Protein AF-A0A3S4FBD7-F1 (afdb_monomer)

Structure (mmCIF, N/CA/C/O backbone):
data_AF-A0A3S4FBD7-F1
#
_entry.id   AF-A0A3S4FBD7-F1
#
loop_
_atom_site.group_PDB
_atom_site.id
_atom_site.type_symbol
_atom_site.label_atom_id
_atom_site.label_alt_id
_atom_site.label_comp_id
_atom_site.label_asym_id
_atom_site.label_entity_id
_atom_site.label_seq_id
_atom_site.pdbx_PDB_i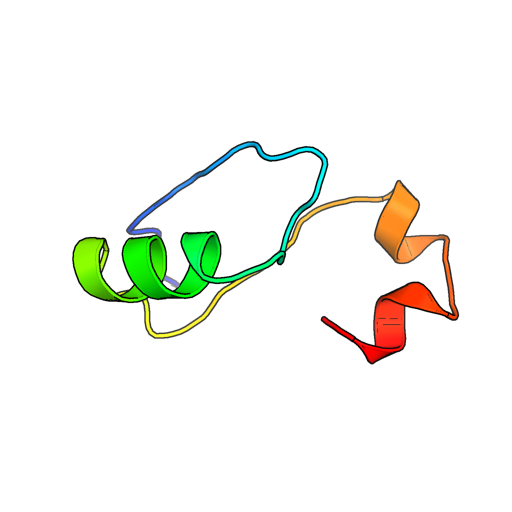ns_code
_atom_site.Cartn_x
_atom_site.Cartn_y
_atom_site.Cartn_z
_atom_site.occupancy
_atom_site.B_iso_or_equiv
_atom_site.auth_seq_id
_atom_site.auth_comp_id
_atom_site.auth_asym_id
_atom_site.auth_atom_id
_atom_site.pdbx_PDB_model_num
ATOM 1 N N . MET A 1 1 ? -18.519 -12.047 -5.691 1.00 81.50 1 MET A N 1
ATOM 2 C CA . MET A 1 1 ? -18.085 -10.779 -6.314 1.00 81.50 1 MET A CA 1
ATOM 3 C C . MET A 1 1 ? -17.401 -9.942 -5.243 1.00 81.50 1 MET A C 1
ATOM 5 O O . MET A 1 1 ? -17.939 -9.882 -4.144 1.00 81.50 1 MET A O 1
ATOM 9 N N . ALA A 1 2 ? -16.223 -9.371 -5.501 1.00 84.81 2 ALA A N 1
ATOM 10 C CA . ALA A 1 2 ? -15.590 -8.457 -4.544 1.00 84.81 2 ALA A CA 1
ATOM 11 C C . ALA A 1 2 ? -16.302 -7.092 -4.569 1.00 84.81 2 ALA A C 1
ATOM 13 O O . ALA A 1 2 ? -16.692 -6.635 -5.641 1.00 84.81 2 ALA A O 1
ATOM 14 N N . ASN A 1 3 ? -16.477 -6.457 -3.406 1.00 94.38 3 ASN A N 1
ATOM 15 C CA . ASN A 1 3 ? -16.998 -5.093 -3.318 1.00 94.38 3 ASN A CA 1
ATOM 16 C C . ASN A 1 3 ? -15.831 -4.097 -3.372 1.00 94.38 3 ASN A C 1
ATOM 18 O O . ASN A 1 3 ? -14.976 -4.110 -2.485 1.00 94.38 3 ASN A O 1
ATOM 22 N N . ILE A 1 4 ? -15.783 -3.257 -4.406 1.00 93.69 4 ILE A N 1
ATOM 23 C CA . ILE A 1 4 ? -14.727 -2.253 -4.576 1.00 93.69 4 ILE A CA 1
ATOM 24 C C . ILE A 1 4 ? -15.143 -0.991 -3.821 1.00 93.69 4 ILE A C 1
ATOM 26 O O . ILE A 1 4 ? -15.989 -0.232 -4.282 1.00 93.69 4 ILE A O 1
ATOM 30 N N . VAL A 1 5 ? -14.540 -0.776 -2.652 1.00 96.12 5 VAL A N 1
ATOM 31 C CA . VAL A 1 5 ? -14.844 0.368 -1.770 1.00 96.12 5 VAL A CA 1
ATOM 32 C C . VAL A 1 5 ? -13.991 1.609 -2.060 1.00 96.12 5 VAL A C 1
ATOM 34 O O . VAL A 1 5 ? -14.355 2.711 -1.660 1.00 96.12 5 VAL A O 1
ATOM 37 N N . LEU A 1 6 ? -12.858 1.446 -2.752 1.00 94.81 6 LEU A N 1
ATOM 38 C CA . LEU A 1 6 ? -11.954 2.529 -3.139 1.00 94.81 6 LEU A CA 1
ATOM 39 C C . LEU A 1 6 ? -11.186 2.146 -4.410 1.00 94.81 6 LEU A C 1
ATOM 41 O O . LEU A 1 6 ? -10.668 1.037 -4.511 1.00 94.81 6 LEU A O 1
ATOM 45 N N . CYS A 1 7 ? -11.065 3.091 -5.342 1.00 94.38 7 CYS A N 1
ATOM 46 C CA . CYS A 1 7 ? -10.128 3.028 -6.460 1.00 94.38 7 CYS A CA 1
ATOM 47 C C . CYS A 1 7 ? -9.213 4.253 -6.392 1.00 94.38 7 CYS A C 1
ATOM 49 O O . CYS A 1 7 ? -9.692 5.374 -6.209 1.00 94.38 7 CYS A O 1
ATOM 51 N N . ARG A 1 8 ? -7.899 4.043 -6.490 1.00 93.56 8 ARG A N 1
ATOM 52 C CA . ARG A 1 8 ? -6.893 5.095 -6.327 1.00 93.56 8 ARG A CA 1
ATOM 53 C C . ARG A 1 8 ? -5.780 4.929 -7.354 1.00 93.56 8 ARG A C 1
ATOM 55 O O . ARG A 1 8 ? -5.279 3.828 -7.537 1.00 93.56 8 ARG A O 1
ATOM 62 N N . ILE A 1 9 ? -5.356 6.045 -7.943 1.00 93.44 9 ILE A N 1
ATOM 63 C CA . ILE A 1 9 ? -4.175 6.128 -8.808 1.00 93.44 9 ILE A CA 1
ATOM 64 C C . ILE A 1 9 ? -3.027 6.724 -7.985 1.00 93.44 9 ILE A C 1
ATOM 66 O O . ILE A 1 9 ? -3.166 7.809 -7.417 1.00 93.44 9 ILE A O 1
ATOM 70 N N . ASP A 1 10 ? -1.913 6.001 -7.884 1.00 91.50 10 ASP A N 1
ATOM 71 C CA . ASP A 1 10 ? -0.698 6.432 -7.185 1.00 91.50 10 ASP A CA 1
ATOM 72 C C . ASP A 1 10 ? 0.527 5.824 -7.882 1.00 91.50 10 ASP A C 1
ATOM 74 O O . ASP A 1 10 ? 0.626 4.605 -7.992 1.00 91.50 10 ASP A O 1
ATOM 78 N N . SER A 1 11 ? 1.467 6.658 -8.334 1.00 89.94 11 SER A N 1
ATOM 79 C CA . SER A 1 11 ? 2.687 6.205 -9.019 1.00 89.94 11 SER A CA 1
ATOM 80 C C . SER A 1 11 ? 3.663 5.463 -8.107 1.00 89.94 11 SER A C 1
ATOM 82 O O . SER A 1 11 ? 4.539 4.756 -8.592 1.00 89.94 11 SER A O 1
ATOM 84 N N . ARG A 1 12 ? 3.529 5.614 -6.786 1.00 88.19 12 ARG A N 1
ATOM 85 C CA . ARG A 1 12 ? 4.360 4.928 -5.790 1.00 88.19 12 ARG A CA 1
ATOM 86 C C . ARG A 1 12 ? 3.657 3.740 -5.142 1.00 88.19 12 ARG A C 1
ATOM 88 O O . ARG A 1 12 ? 4.248 3.107 -4.274 1.00 88.19 12 ARG A O 1
ATOM 95 N N . LEU A 1 13 ? 2.421 3.443 -5.550 1.00 89.38 13 LEU A N 1
ATOM 96 C CA . LEU A 1 13 ? 1.646 2.288 -5.099 1.00 89.38 13 LEU A CA 1
ATOM 97 C C . LEU A 1 13 ? 1.541 2.215 -3.563 1.00 89.38 13 LEU A C 1
ATOM 99 O O . LEU A 1 13 ? 0.806 2.990 -2.944 1.00 89.38 13 LEU A O 1
ATOM 103 N N . ILE A 1 14 ? 2.276 1.288 -2.944 1.00 88.56 14 ILE A N 1
ATOM 104 C CA . ILE A 1 14 ? 2.307 1.079 -1.501 1.00 88.56 14 ILE A CA 1
ATOM 105 C C . ILE A 1 14 ? 3.540 1.773 -0.927 1.00 88.56 14 ILE A C 1
ATOM 107 O O . ILE A 1 14 ? 4.654 1.263 -1.018 1.00 88.56 14 ILE A O 1
ATOM 111 N N . HIS A 1 15 ? 3.347 2.942 -0.310 1.00 88.94 15 HIS A N 1
ATOM 112 C CA . HIS A 1 15 ? 4.454 3.673 0.303 1.00 88.94 15 HIS A CA 1
ATOM 113 C C . HIS A 1 15 ? 4.050 4.447 1.571 1.00 88.94 15 HIS A C 1
ATOM 115 O O .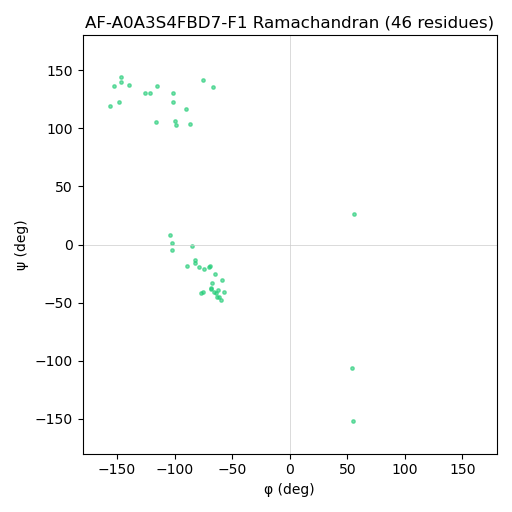 HIS A 1 15 ? 3.002 5.099 1.645 1.00 88.94 15 HIS A O 1
ATOM 121 N N . GLY A 1 16 ? 4.937 4.422 2.572 1.00 88.44 16 GLY A N 1
ATOM 122 C CA . GLY A 1 16 ? 4.781 5.153 3.831 1.00 88.44 16 GLY A CA 1
ATOM 123 C C . GLY A 1 16 ? 3.465 4.859 4.565 1.00 88.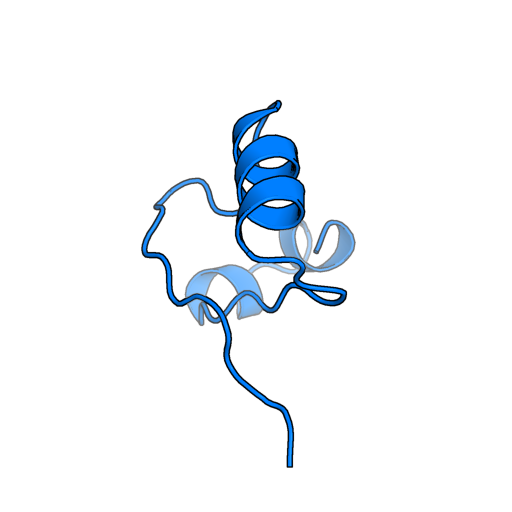44 16 GLY A C 1
ATOM 124 O O . GLY A 1 16 ? 2.875 3.792 4.435 1.00 88.44 16 GLY A O 1
ATOM 125 N N . GLN A 1 17 ? 2.982 5.835 5.337 1.00 91.12 17 GLN A N 1
ATOM 126 C CA . GLN A 1 17 ? 1.735 5.717 6.112 1.00 91.12 17 GLN A CA 1
ATOM 127 C C . GLN A 1 17 ? 0.473 6.063 5.303 1.00 91.12 17 GLN A C 1
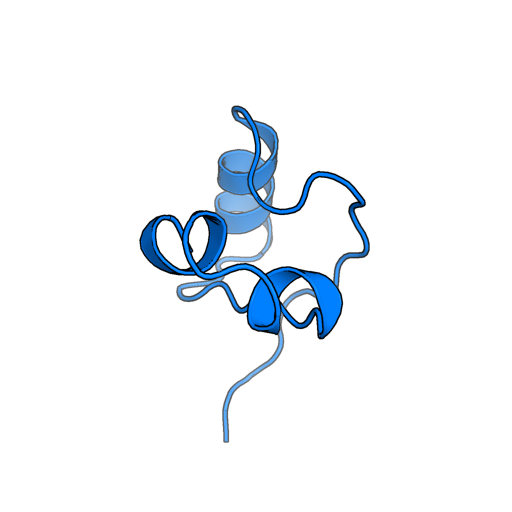ATOM 129 O O . GLN A 1 17 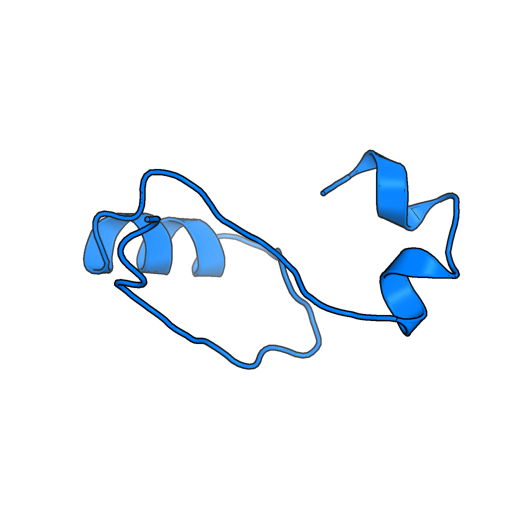? -0.644 6.005 5.822 1.00 91.12 17 GLN A O 1
ATOM 134 N N . VAL A 1 18 ? 0.630 6.448 4.031 1.00 90.62 18 VAL A N 1
ATOM 135 C C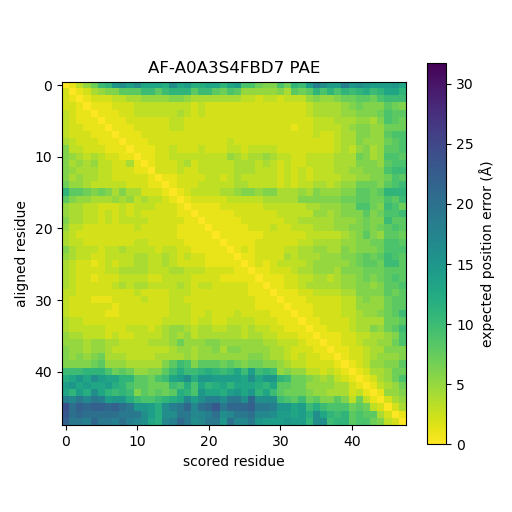A . VAL A 1 18 ? -0.484 6.906 3.191 1.00 90.62 18 VAL A CA 1
ATOM 136 C C . VAL A 1 18 ? -1.478 5.767 2.970 1.00 90.62 18 VAL A C 1
ATOM 138 O O . VAL A 1 18 ? -2.682 5.971 3.098 1.00 90.62 18 VAL A O 1
ATOM 141 N N . VAL A 1 19 ? -0.985 4.552 2.722 1.00 89.88 19 VAL A N 1
ATOM 142 C CA . VAL A 1 19 ? -1.824 3.361 2.525 1.00 89.88 19 VAL A CA 1
ATOM 143 C C . VAL A 1 19 ? -2.630 3.032 3.779 1.00 89.88 19 VAL A C 1
ATOM 145 O O . VAL A 1 19 ? -3.838 2.833 3.685 1.00 89.88 19 VAL A O 1
ATOM 148 N N . THR A 1 20 ? -2.004 3.062 4.958 1.00 90.12 20 THR A N 1
ATOM 149 C CA . THR A 1 20 ? -2.669 2.800 6.244 1.00 90.12 20 THR A CA 1
ATOM 150 C C . THR A 1 20 ? -3.845 3.744 6.476 1.00 90.12 20 THR A C 1
ATOM 152 O O . THR A 1 20 ? -4.918 3.315 6.904 1.00 90.12 20 THR A O 1
ATOM 155 N N . LYS A 1 21 ? -3.678 5.026 6.131 1.00 92.56 21 LYS A N 1
ATOM 156 C CA . LYS A 1 21 ? -4.758 6.014 6.209 1.00 92.56 21 LYS A CA 1
ATOM 157 C C . LYS A 1 21 ? -5.924 5.644 5.288 1.00 92.56 21 LYS A C 1
ATOM 159 O O . LYS A 1 21 ? -7.072 5.698 5.722 1.00 92.56 21 LYS A O 1
ATOM 164 N N . TRP A 1 22 ? -5.648 5.244 4.047 1.00 93.31 22 TRP A N 1
ATOM 165 C CA . TRP A 1 22 ? -6.695 4.865 3.091 1.00 93.31 22 TRP A CA 1
ATOM 166 C C . TRP A 1 22 ? -7.410 3.572 3.468 1.00 93.31 22 TRP A C 1
ATOM 168 O O . TRP A 1 22 ? -8.629 3.505 3.333 1.00 93.31 22 TRP A O 1
ATOM 178 N N . VAL A 1 23 ? -6.697 2.575 3.992 1.00 92.00 23 VAL A N 1
ATOM 179 C CA . VAL A 1 23 ? -7.300 1.339 4.514 1.00 92.00 23 VAL A CA 1
ATOM 180 C C . VAL A 1 23 ? -8.265 1.661 5.654 1.00 92.00 23 VAL A C 1
ATOM 182 O O . VAL A 1 23 ? -9.419 1.240 5.618 1.00 92.00 23 VAL A O 1
ATOM 185 N N . GLY A 1 24 ? -7.839 2.491 6.613 1.00 92.06 24 GLY A N 1
ATOM 186 C CA . GLY A 1 24 ? -8.695 2.920 7.719 1.00 92.06 24 GLY A CA 1
ATOM 187 C C . GLY A 1 24 ? -9.925 3.718 7.270 1.00 92.06 24 GLY A C 1
ATOM 188 O O . GLY A 1 24 ? -11.009 3.521 7.805 1.00 92.06 24 GLY A O 1
ATOM 189 N N . GLN A 1 25 ? -9.795 4.591 6.270 1.00 93.94 25 GLN A N 1
ATOM 190 C CA . GLN A 1 25 ? -10.922 5.397 5.779 1.00 93.94 25 GLN A CA 1
ATOM 191 C C . GLN A 1 25 ? -11.907 4.602 4.916 1.00 93.94 25 GLN A C 1
ATOM 193 O O . GLN A 1 25 ? -13.113 4.788 5.037 1.00 93.94 25 GLN A O 1
ATOM 198 N N . SER A 1 26 ? -11.401 3.724 4.049 1.00 94.19 26 SER A N 1
ATOM 199 C CA . SER A 1 26 ? -12.227 2.927 3.133 1.00 94.19 26 SER A CA 1
ATOM 200 C C . SER A 1 26 ? -12.813 1.672 3.774 1.00 94.19 26 SER A C 1
ATOM 202 O O . SER A 1 26 ? -13.696 1.055 3.183 1.00 94.19 26 SER A O 1
ATOM 204 N N . GLN A 1 27 ? -12.316 1.276 4.954 1.00 93.69 27 GLN A N 1
ATOM 205 C CA . GLN A 1 27 ? -12.631 -0.006 5.594 1.00 93.69 27 GLN A CA 1
ATOM 206 C C . GLN A 1 27 ? -12.309 -1.207 4.682 1.00 93.69 27 GLN A C 1
ATOM 208 O O . GLN A 1 27 ? -12.914 -2.276 4.791 1.00 93.69 27 GLN A O 1
ATOM 213 N N . ALA A 1 28 ? -11.355 -1.037 3.760 1.00 93.81 28 ALA A N 1
ATOM 214 C CA . ALA A 1 28 ? -10.897 -2.109 2.894 1.00 93.81 28 ALA A CA 1
ATOM 215 C C . ALA A 1 28 ? -10.182 -3.183 3.725 1.00 93.81 28 ALA A C 1
ATOM 217 O O . ALA A 1 28 ? -9.342 -2.885 4.568 1.00 93.81 28 ALA A O 1
ATOM 218 N N . ASN A 1 29 ? -10.483 -4.450 3.454 1.00 94.00 29 ASN A N 1
ATOM 219 C CA . ASN A 1 29 ? -9.816 -5.594 4.083 1.00 94.00 29 ASN A CA 1
ATOM 220 C C . ASN A 1 29 ? -8.777 -6.257 3.164 1.00 94.00 29 ASN A C 1
ATOM 222 O O . ASN A 1 29 ? -8.095 -7.194 3.577 1.00 94.00 29 ASN A O 1
ATOM 226 N N . ARG A 1 30 ? -8.681 -5.797 1.912 1.00 91.50 30 ARG A N 1
ATOM 227 C CA . ARG A 1 30 ? -7.727 -6.246 0.896 1.00 91.50 30 ARG A CA 1
ATOM 228 C C . ARG A 1 30 ? -7.340 -5.069 0.010 1.00 91.50 30 ARG A C 1
ATOM 230 O O . ARG A 1 30 ? -8.180 -4.226 -0.298 1.00 91.50 30 ARG A O 1
ATOM 237 N N . ILE A 1 31 ? -6.083 -5.052 -0.415 1.00 92.19 31 ILE A N 1
ATOM 238 C CA . ILE A 1 31 ? -5.547 -4.115 -1.402 1.00 92.19 31 ILE A CA 1
ATOM 239 C C . ILE A 1 31 ? -5.136 -4.942 -2.616 1.00 92.19 31 ILE A C 1
ATOM 241 O O . ILE A 1 31 ? -4.556 -6.012 -2.455 1.00 92.19 31 ILE A O 1
ATOM 245 N N . ALA A 1 32 ? -5.454 -4.461 -3.814 1.00 91.06 32 ALA A N 1
ATOM 246 C CA . ALA A 1 32 ? -4.971 -5.032 -5.062 1.00 91.06 32 ALA A CA 1
ATOM 247 C C . ALA A 1 32 ? -4.296 -3.925 -5.870 1.00 91.06 32 ALA A C 1
ATOM 249 O O . ALA A 1 32 ? -4.869 -2.847 -6.043 1.00 91.06 32 ALA A O 1
ATOM 250 N N . VAL A 1 33 ? -3.085 -4.195 -6.345 1.00 91.00 33 VAL A N 1
ATOM 251 C CA . VAL A 1 33 ? -2.358 -3.320 -7.263 1.00 91.00 33 VAL A CA 1
ATOM 252 C C . VAL A 1 33 ? -2.478 -3.900 -8.665 1.00 91.00 33 VAL A C 1
ATOM 254 O O . VAL A 1 33 ? -2.240 -5.087 -8.863 1.00 91.00 33 VAL A O 1
ATOM 257 N N . VAL A 1 34 ? -2.851 -3.063 -9.630 1.00 90.38 34 VAL A N 1
ATOM 258 C CA . VAL A 1 34 ? -2.949 -3.441 -11.043 1.00 90.38 34 VAL A CA 1
ATOM 259 C C . VAL A 1 34 ? -1.928 -2.611 -11.810 1.00 90.38 34 VAL A C 1
ATOM 261 O O . VAL A 1 34 ? -2.110 -1.406 -11.966 1.00 90.38 34 VAL A O 1
ATOM 264 N N . SER A 1 35 ? -0.826 -3.241 -12.216 1.00 89.06 35 SER A N 1
ATOM 265 C CA . SER A 1 35 ? 0.243 -2.614 -12.996 1.00 89.06 35 SER A CA 1
ATOM 266 C C . SER A 1 35 ? 1.015 -3.676 -13.776 1.00 89.06 35 SER A C 1
ATOM 268 O O . SER A 1 35 ? 1.629 -4.556 -13.172 1.00 89.06 35 SER A O 1
ATOM 270 N N . ASP A 1 36 ? 1.006 -3.565 -15.104 1.00 89.81 36 ASP A N 1
ATOM 271 C CA . ASP A 1 36 ? 1.743 -4.470 -15.995 1.00 89.81 36 ASP A CA 1
ATOM 272 C C . ASP A 1 36 ? 3.260 -4.293 -15.842 1.00 89.81 36 ASP A C 1
ATOM 274 O O . ASP A 1 36 ? 4.016 -5.255 -15.927 1.00 89.81 36 ASP A O 1
ATOM 278 N N . GLU A 1 37 ? 3.718 -3.070 -15.558 1.00 86.62 37 GLU A N 1
ATOM 279 C CA . GLU A 1 37 ? 5.135 -2.775 -15.313 1.00 86.62 37 GLU A CA 1
ATOM 280 C C . GLU A 1 37 ? 5.633 -3.453 -14.032 1.00 86.62 37 GLU A C 1
ATOM 282 O O . GLU A 1 37 ? 6.721 -4.024 -14.010 1.00 86.62 37 GLU A O 1
ATOM 287 N N . LEU A 1 38 ? 4.811 -3.443 -12.975 1.00 84.44 38 LEU A N 1
ATOM 288 C CA . LEU A 1 38 ? 5.110 -4.151 -11.730 1.00 84.44 38 LEU A CA 1
ATOM 289 C C . LEU A 1 38 ? 5.063 -5.669 -11.934 1.00 84.44 38 LEU A C 1
ATOM 291 O O . LEU A 1 38 ? 5.882 -6.394 -11.375 1.00 84.44 38 LEU A O 1
ATOM 295 N N . ASP A 1 39 ? 4.131 -6.155 -12.758 1.00 85.06 39 ASP A N 1
ATOM 296 C CA . ASP A 1 39 ? 4.077 -7.569 -13.126 1.00 85.06 39 ASP A CA 1
ATOM 297 C C . ASP A 1 39 ? 5.243 -7.990 -14.047 1.00 85.06 39 ASP A C 1
ATOM 299 O O . ASP A 1 39 ? 5.606 -9.162 -14.122 1.00 85.06 39 ASP A O 1
ATOM 303 N N . ALA A 1 40 ? 5.911 -7.059 -14.716 1.00 86.38 40 ALA A N 1
ATOM 304 C CA . ALA A 1 40 ? 7.122 -7.364 -15.468 1.00 86.38 40 ALA A CA 1
ATOM 305 C C . ALA A 1 40 ? 8.386 -7.406 -14.585 1.00 86.38 40 ALA A C 1
ATOM 307 O O . ALA A 1 40 ? 9.394 -7.962 -15.022 1.00 86.38 40 ALA A O 1
ATOM 308 N N . ASP A 1 41 ? 8.346 -6.869 -13.357 1.00 83.69 41 ASP A N 1
ATOM 309 C CA . ASP A 1 41 ? 9.493 -6.776 -12.442 1.00 83.69 41 ASP A CA 1
ATOM 310 C C . ASP A 1 41 ? 9.481 -7.895 -11.370 1.00 83.69 41 ASP A C 1
ATOM 312 O O . ASP A 1 41 ? 8.716 -7.841 -10.399 1.00 83.69 41 ASP A O 1
ATOM 316 N N . PRO A 1 42 ? 10.362 -8.912 -11.474 1.00 74.69 42 PRO A N 1
ATOM 317 C CA . PRO A 1 42 ? 10.403 -10.032 -10.533 1.00 74.69 42 PRO A CA 1
ATOM 318 C C . PRO A 1 42 ? 10.797 -9.640 -9.104 1.00 74.69 42 PRO A C 1
ATOM 320 O O . PRO A 1 42 ? 10.453 -10.355 -8.164 1.00 74.69 42 PRO A O 1
ATOM 323 N N . PHE A 1 43 ? 11.533 -8.539 -8.925 1.00 75.56 43 PHE A 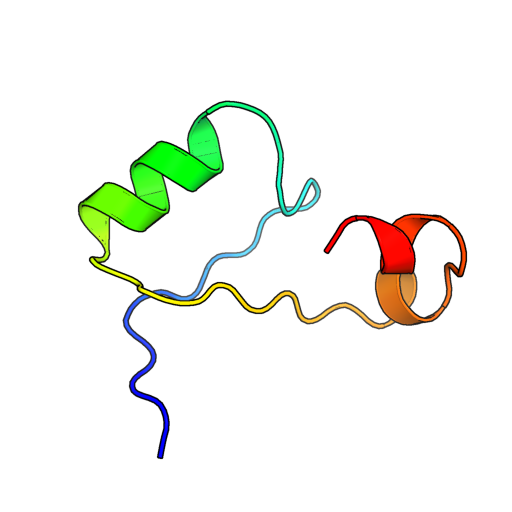N 1
ATOM 324 C CA . PHE A 1 43 ? 11.971 -8.074 -7.611 1.00 75.56 43 PHE A CA 1
ATOM 325 C C . PHE A 1 43 ? 10.820 -7.396 -6.866 1.00 75.56 43 PHE A C 1
ATOM 327 O O . PHE A 1 43 ? 10.597 -7.654 -5.683 1.00 75.56 43 PHE A O 1
ATOM 334 N N . MET A 1 44 ? 10.036 -6.586 -7.577 1.00 70.12 44 MET A N 1
ATOM 335 C CA . MET A 1 44 ? 8.924 -5.833 -6.993 1.00 70.12 44 MET A CA 1
ATOM 336 C C . MET A 1 44 ? 7.658 -6.679 -6.765 1.00 70.12 44 MET A C 1
ATOM 338 O O . MET A 1 44 ? 6.836 -6.341 -5.907 1.00 70.12 44 MET A O 1
ATOM 342 N N . LYS A 1 45 ? 7.527 -7.828 -7.445 1.00 65.12 45 LYS A N 1
ATOM 343 C CA . LYS A 1 45 ? 6.467 -8.820 -7.180 1.00 65.12 45 LYS A CA 1
ATOM 344 C C . LYS A 1 45 ? 6.467 -9.378 -5.759 1.00 65.12 45 LYS A C 1
ATOM 346 O O . LYS A 1 45 ? 5.414 -9.751 -5.260 1.00 65.12 45 LYS A O 1
ATOM 351 N N . ILE A 1 46 ? 7.630 -9.462 -5.113 1.00 50.59 46 ILE A N 1
ATOM 352 C CA . ILE A 1 46 ? 7.785 -10.117 -3.801 1.00 50.59 46 ILE A CA 1
ATOM 353 C C . ILE A 1 46 ? 7.218 -9.263 -2.652 1.00 50.59 46 ILE A C 1
ATOM 355 O O . ILE A 1 46 ? 6.909 -9.792 -1.586 1.00 50.59 46 ILE A O 1
ATOM 359 N N . SER A 1 47 ? 7.066 -7.953 -2.858 1.00 48.28 47 SER A N 1
ATOM 360 C CA . SER A 1 47 ? 6.670 -6.988 -1.821 1.00 48.28 47 SER A CA 1
ATOM 361 C C . SER A 1 47 ? 5.217 -6.501 -1.894 1.00 48.28 47 SER A C 1
ATOM 363 O O . SER A 1 47 ? 4.869 -5.572 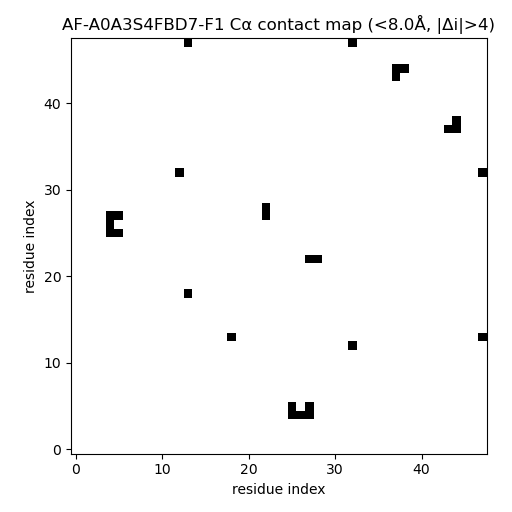-1.164 1.00 48.28 47 SER A O 1
ATOM 365 N N . THR A 1 48 ? 4.387 -7.088 -2.762 1.00 47.16 48 THR A N 1
ATOM 366 C CA . THR A 1 48 ? 2.978 -6.693 -2.965 1.00 47.16 48 THR A CA 1
ATOM 367 C C . THR A 1 48 ?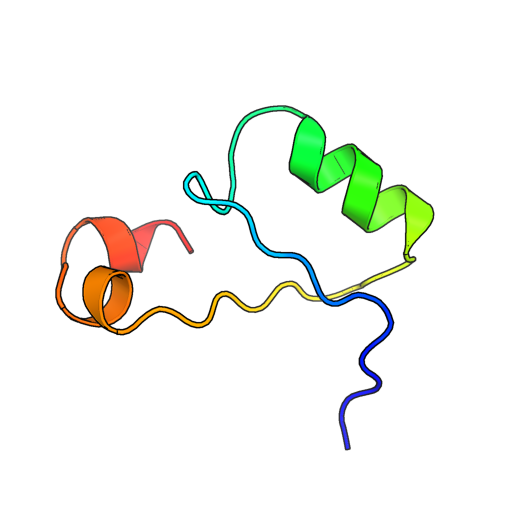 2.036 -7.784 -2.475 1.00 47.16 48 THR A C 1
ATOM 369 O O . THR A 1 48 ? 0.991 -7.427 -1.886 1.00 47.16 48 THR A O 1
#

Foldseek 3Di:
DDDCQDDDDDPVQDDDCPVVVVCVVSVDPDDDDDDVVCVVDPVSVVVD

Solvent-accessible surface area (backbone atoms only — not comparable to full-atom values): 3476 Å² total; per-residue (Å²): 134,87,84,84,72,77,87,84,90,58,98,69,71,83,52,83,68,60,51,60,54,50,34,67,73,51,67,52,92,76,85,85,86,89,52,72,70,51,73,70,32,79,75,62,56,77,80,113

InterPro domains:
  IPR004720 Phosphotransferase system, sorbose subfamily IIB component [PF03830] (4-45)
  IPR004720 Phosphotransferase system, sorbose subfamily IIB component [PS51101] (1-48)
  IPR036667 Phosphotransferase system, sorbose subfamily IIB component superfamily [G3DSA:3.40.35.10] (1-48)
  IPR036667 Phosphotransferase system, sorbose subfamily IIB component superfamily [SSF52728] (3-46)

Sequence (48 aa):
MANIVLCRIDSRLIHGQVVTKWVGQSQANRIAVVSDELDADPFMKIST

Mean predicted aligned error: 4.99 Å

pLDDT: mean 86.37, std 11.58, range [47.16, 96.12]

Organism: NCBI:txid1160765

Secondary structure (DSSP, 8-state):
----------TT-S-TTHHHHHHHHHT-S------HHHHH-TTGGGG-

Radius of gyration: 11.67 Å; Cα contacts (8 Å, |Δi|>4): 14; chains: 1; bounding box: 30×18×24 Å